Protein AF-A0A2A5DL74-F1 (afdb_monomer_lite)

pLDDT: mean 83.05, std 15.69, range [46.12, 95.12]

Secondary structure (DSSP, 8-state):
--HHHHHHHHHT--HHHHHHHHHHHHTTS-HHHHHHHTTS-HHHHHHHHHHTT-----------------

Foldseek 3Di:
DDLQVLLVQVVVPPLVSNLVVCVVCLVPDWLCVSCVSNVHDSVVSVVSCVVSVDDHDPPPPPPPPPPPPD

Structure (mmCIF, N/CA/C/O backbone):
data_AF-A0A2A5DL74-F1
#
_entry.id   AF-A0A2A5DL74-F1
#
loop_
_atom_site.group_PDB
_atom_site.id
_atom_site.type_symbol
_atom_site.label_atom_id
_atom_site.label_alt_id
_atom_site.label_comp_id
_atom_site.label_asym_id
_atom_site.label_entity_id
_atom_site.label_seq_id
_atom_site.pdbx_PDB_ins_code
_atom_site.Cartn_x
_atom_site.Cartn_y
_atom_site.Cartn_z
_atom_site.occupancy
_atom_site.B_iso_or_equiv
_atom_site.auth_seq_id
_atom_site.auth_comp_id
_atom_site.auth_asym_id
_atom_site.auth_atom_id
_atom_site.pdbx_PDB_model_num
ATOM 1 N N . MET A 1 1 ? 7.007 9.185 9.109 1.00 76.38 1 MET A N 1
ATOM 2 C CA . MET A 1 1 ? 7.263 9.139 7.656 1.00 76.38 1 MET A CA 1
ATOM 3 C C . MET A 1 1 ? 6.283 10.063 6.964 1.00 76.38 1 MET A C 1
ATOM 5 O O . MET A 1 1 ? 5.101 10.028 7.295 1.00 76.38 1 MET A O 1
ATOM 9 N N . THR A 1 2 ? 6.764 10.921 6.072 1.00 83.88 2 THR A N 1
ATOM 10 C CA . THR A 1 2 ? 5.929 11.842 5.294 1.00 83.88 2 THR A CA 1
ATOM 11 C C . THR A 1 2 ? 5.345 11.141 4.062 1.00 83.88 2 THR A C 1
ATOM 13 O O . THR A 1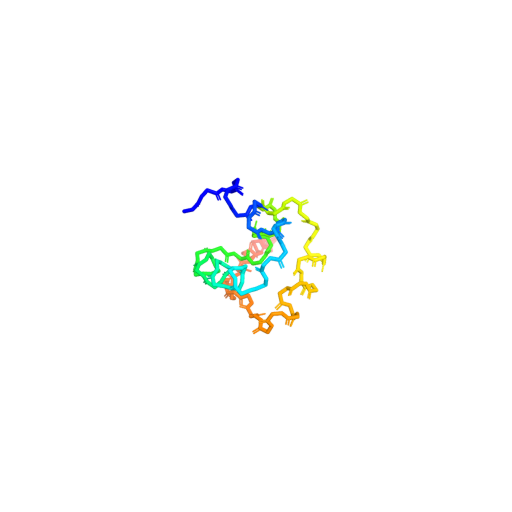 2 ? 5.758 10.044 3.678 1.00 83.88 2 THR A O 1
ATOM 16 N N . LYS A 1 3 ? 4.360 11.775 3.414 1.00 85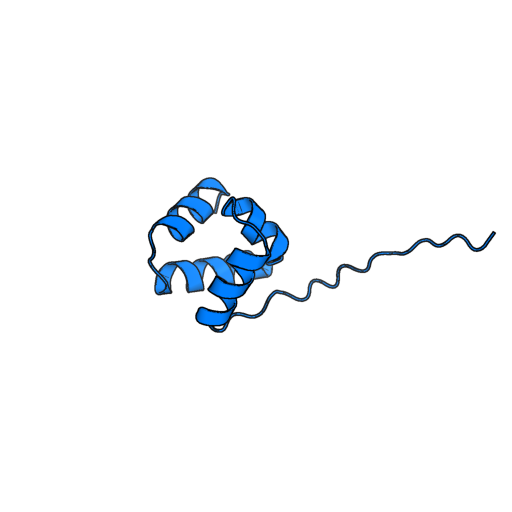.38 3 LYS A N 1
ATOM 17 C CA . LYS A 1 3 ? 3.753 11.255 2.174 1.00 85.38 3 LYS A CA 1
ATOM 18 C C . LYS A 1 3 ? 4.768 11.197 1.025 1.00 85.38 3 LYS A C 1
ATOM 20 O O . LYS A 1 3 ? 4.720 10.284 0.209 1.00 85.38 3 LYS A O 1
ATOM 25 N N . GLU A 1 4 ? 5.689 12.154 0.990 1.00 88.06 4 GLU A N 1
ATOM 26 C CA . GLU A 1 4 ? 6.729 12.270 -0.037 1.00 88.06 4 GLU A CA 1
ATOM 27 C C . GLU A 1 4 ? 7.761 11.146 0.096 1.00 88.06 4 GLU A C 1
ATOM 29 O O . GLU A 1 4 ? 8.132 10.528 -0.901 1.00 88.06 4 GLU A O 1
ATOM 34 N N . GLU A 1 5 ? 8.149 10.810 1.330 1.00 87.50 5 GLU A N 1
ATOM 35 C CA . GLU A 1 5 ? 9.026 9.670 1.616 1.00 87.50 5 GLU A CA 1
ATOM 36 C C . GLU A 1 5 ? 8.380 8.342 1.199 1.00 87.50 5 GLU A C 1
ATOM 38 O O . GLU A 1 5 ? 9.029 7.502 0.573 1.00 87.50 5 GLU A O 1
ATOM 43 N N . PHE A 1 6 ? 7.085 8.161 1.486 1.00 90.25 6 PHE A N 1
ATOM 44 C CA . PHE A 1 6 ? 6.352 6.960 1.078 1.00 90.25 6 PHE A CA 1
ATOM 45 C C . PHE A 1 6 ? 6.303 6.815 -0.446 1.00 90.25 6 PHE A C 1
ATOM 47 O O . PHE A 1 6 ? 6.567 5.732 -0.969 1.00 90.25 6 PHE A O 1
ATOM 54 N N . LYS A 1 7 ? 6.013 7.907 -1.165 1.00 91.25 7 LYS A N 1
ATOM 55 C CA . LYS A 1 7 ? 6.027 7.921 -2.631 1.00 91.25 7 LYS A CA 1
ATOM 56 C C . LYS A 1 7 ? 7.405 7.553 -3.177 1.00 91.25 7 LYS A C 1
ATOM 58 O O . LYS A 1 7 ? 7.498 6.708 -4.060 1.00 91.25 7 LYS A O 1
ATOM 63 N N . PHE A 1 8 ? 8.469 8.141 -2.634 1.00 92.25 8 PHE A N 1
ATOM 64 C CA . PHE A 1 8 ? 9.833 7.845 -3.069 1.00 92.25 8 PHE A CA 1
ATOM 65 C C . PHE A 1 8 ? 10.180 6.356 -2.913 1.00 92.25 8 PHE A C 1
ATOM 67 O O . PHE A 1 8 ? 10.761 5.753 -3.810 1.00 92.25 8 PHE A O 1
ATOM 74 N N . ILE A 1 9 ? 9.777 5.739 -1.798 1.00 90.75 9 ILE A N 1
ATOM 75 C CA . ILE A 1 9 ? 9.972 4.301 -1.559 1.00 90.75 9 ILE A CA 1
ATOM 76 C C . ILE A 1 9 ? 9.093 3.448 -2.483 1.00 90.75 9 ILE A C 1
ATOM 78 O O . ILE A 1 9 ? 9.510 2.378 -2.912 1.00 90.75 9 ILE A O 1
ATOM 82 N N . TYR A 1 10 ? 7.882 3.903 -2.805 1.00 90.06 10 TYR A N 1
ATOM 83 C CA . TYR A 1 10 ? 7.011 3.210 -3.752 1.00 90.06 10 TYR A CA 1
ATOM 84 C C . TYR A 1 10 ? 7.606 3.196 -5.170 1.00 90.06 10 TYR A C 1
ATOM 86 O O . TYR A 1 10 ? 7.588 2.159 -5.835 1.00 90.06 10 TYR A O 1
ATOM 94 N N . ASP A 1 11 ? 8.178 4.323 -5.599 1.00 91.00 11 ASP A N 1
ATOM 95 C CA . ASP A 1 11 ? 8.782 4.489 -6.924 1.00 91.00 11 ASP A CA 1
ATOM 96 C C . ASP A 1 11 ? 10.172 3.846 -7.044 1.00 91.00 11 ASP A C 1
ATOM 98 O O . ASP A 1 11 ? 10.616 3.561 -8.155 1.00 91.00 11 ASP A O 1
ATOM 102 N N . SER A 1 12 ? 10.861 3.576 -5.927 1.00 91.44 12 SER A N 1
ATOM 103 C CA . SER A 1 12 ? 12.201 2.971 -5.948 1.00 91.44 12 SER A CA 1
ATOM 104 C C . SER A 1 12 ? 12.218 1.535 -6.480 1.00 91.44 12 SER A C 1
ATOM 106 O O . SER A 1 12 ? 13.273 1.036 -6.865 1.00 91.44 12 SER A O 1
ATOM 108 N N . GLY A 1 13 ? 11.067 0.853 -6.476 1.00 83.81 13 GLY A N 1
ATOM 109 C CA . GLY A 1 13 ? 10.955 -0.545 -6.891 1.00 83.81 13 GLY A CA 1
ATOM 110 C C . GLY A 1 13 ? 11.561 -1.554 -5.906 1.00 83.81 13 GLY A C 1
ATOM 111 O O . GLY A 1 13 ? 11.581 -2.745 -6.211 1.00 83.81 13 GLY A O 1
ATOM 112 N N . ASP A 1 14 ? 12.022 -1.116 -4.729 1.00 91.44 14 ASP A N 1
ATOM 113 C CA . ASP A 1 14 ? 12.519 -2.007 -3.676 1.00 91.44 14 ASP A CA 1
ATOM 114 C C . ASP A 1 14 ? 11.349 -2.628 -2.905 1.00 91.44 14 ASP A C 1
ATOM 116 O O . ASP A 1 14 ? 10.807 -2.055 -1.957 1.00 91.44 14 ASP A O 1
ATOM 120 N N . ASP A 1 15 ? 10.968 -3.835 -3.313 1.00 90.19 15 ASP A N 1
ATOM 121 C CA . ASP A 1 15 ? 9.845 -4.567 -2.732 1.00 90.19 15 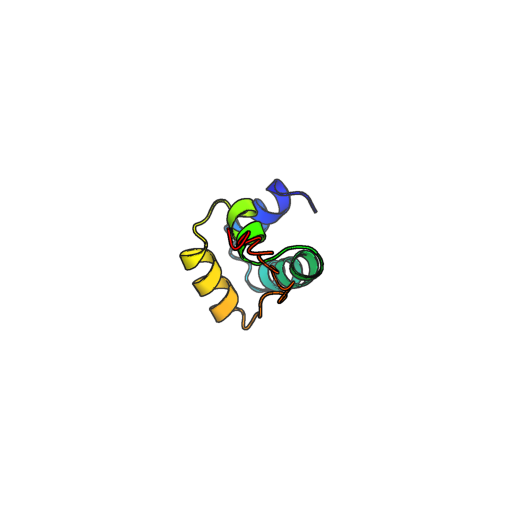ASP A CA 1
ATOM 122 C C . ASP A 1 15 ? 10.038 -4.911 -1.249 1.00 90.19 15 ASP A C 1
ATOM 124 O O . ASP A 1 15 ? 9.053 -4.969 -0.508 1.00 90.19 15 ASP A O 1
ATOM 128 N N . LYS A 1 16 ? 11.279 -5.101 -0.779 1.00 91.81 16 LYS A N 1
ATOM 129 C CA . LYS A 1 16 ? 11.544 -5.407 0.633 1.00 91.81 16 LYS A CA 1
ATOM 130 C C . LYS A 1 16 ? 11.303 -4.169 1.487 1.00 91.81 16 LYS A C 1
ATOM 132 O O . LYS A 1 16 ? 10.532 -4.226 2.448 1.00 91.81 16 LYS A O 1
ATOM 137 N N . LYS A 1 17 ? 11.900 -3.043 1.094 1.00 91.88 17 LYS A N 1
ATOM 138 C CA . LYS A 1 17 ? 11.737 -1.765 1.794 1.00 91.88 17 LYS A CA 1
ATOM 139 C C . LYS A 1 17 ? 10.294 -1.276 1.729 1.00 91.88 17 LYS A C 1
ATOM 141 O O . LYS A 1 17 ? 9.744 -0.833 2.735 1.00 91.88 17 LYS A O 1
ATOM 146 N N . LEU A 1 18 ? 9.652 -1.427 0.571 1.00 92.38 18 LEU A N 1
ATOM 147 C CA . LEU A 1 18 ? 8.246 -1.093 0.392 1.00 92.38 18 LEU A CA 1
ATOM 148 C C . LEU A 1 18 ? 7.349 -1.932 1.307 1.00 92.38 18 LEU A C 1
ATOM 150 O O . LEU A 1 18 ? 6.417 -1.400 1.907 1.00 92.38 18 LEU A O 1
ATOM 154 N N . ARG A 1 19 ? 7.638 -3.228 1.467 1.00 93.69 19 ARG A N 1
ATOM 155 C CA . ARG A 1 19 ? 6.885 -4.100 2.375 1.00 93.69 19 ARG A CA 1
ATOM 156 C C . ARG A 1 19 ? 6.983 -3.638 3.827 1.00 93.69 19 ARG A C 1
ATOM 158 O O . ARG A 1 19 ? 5.950 -3.521 4.479 1.00 93.69 19 ARG A O 1
ATOM 165 N N . GLU A 1 20 ? 8.189 -3.369 4.320 1.00 92.81 20 GLU A N 1
ATOM 166 C CA . GLU A 1 20 ? 8.426 -2.902 5.696 1.00 92.81 20 GLU A CA 1
ATOM 167 C C . GLU A 1 20 ? 7.685 -1.587 5.970 1.00 92.81 20 GLU A C 1
ATOM 169 O O . GLU A 1 20 ? 6.951 -1.457 6.951 1.00 92.81 20 GLU A O 1
ATOM 174 N N . VAL A 1 21 ? 7.790 -0.650 5.032 1.00 92.62 21 VAL A N 1
ATOM 175 C CA . VAL A 1 21 ? 7.147 0.664 5.095 1.00 92.62 21 VAL A CA 1
ATOM 176 C C . VAL A 1 21 ? 5.624 0.564 5.067 1.00 92.62 21 VAL A C 1
ATOM 178 O O . VAL A 1 21 ? 4.950 1.218 5.866 1.00 92.62 21 VAL A O 1
ATOM 181 N N . ILE A 1 22 ? 5.058 -0.271 4.191 1.00 92.56 22 ILE A N 1
ATOM 182 C CA . ILE A 1 22 ? 3.610 -0.488 4.152 1.00 92.56 22 ILE A CA 1
ATOM 183 C C . ILE A 1 22 ? 3.140 -1.132 5.453 1.00 92.56 22 ILE A C 1
ATOM 185 O O . ILE A 1 22 ? 2.112 -0.710 5.964 1.00 92.56 22 ILE A O 1
ATOM 189 N N . VAL A 1 23 ? 3.859 -2.109 6.015 1.00 91.44 23 VAL A N 1
ATOM 190 C CA . VAL A 1 23 ? 3.490 -2.725 7.303 1.00 91.44 23 VAL A CA 1
ATOM 191 C C . VAL A 1 23 ? 3.449 -1.682 8.417 1.00 91.44 23 VAL A C 1
ATOM 193 O O . VAL A 1 23 ? 2.475 -1.655 9.171 1.00 91.44 23 VAL A O 1
ATOM 196 N N . GLU A 1 24 ? 4.453 -0.808 8.490 1.00 91.12 24 GLU A N 1
ATOM 197 C CA . GLU A 1 24 ? 4.516 0.248 9.500 1.00 91.12 24 GLU A CA 1
ATOM 198 C C . GLU A 1 24 ? 3.357 1.237 9.349 1.00 91.12 24 GLU A C 1
ATOM 200 O O . GLU A 1 24 ? 2.592 1.456 10.286 1.00 91.12 24 GLU A O 1
ATOM 205 N N . MET A 1 25 ? 3.149 1.770 8.143 1.00 89.56 25 MET A N 1
ATOM 206 C CA . MET A 1 25 ? 2.094 2.758 7.901 1.00 89.56 25 MET A CA 1
ATOM 207 C C . MET A 1 25 ? 0.686 2.171 7.978 1.00 89.56 25 MET A C 1
ATOM 209 O O . MET A 1 25 ? -0.258 2.867 8.346 1.00 89.56 25 MET A O 1
ATOM 213 N N . ASN A 1 26 ? 0.528 0.886 7.663 1.00 89.50 26 ASN A N 1
ATOM 214 C CA . ASN A 1 26 ? -0.750 0.187 7.742 1.00 89.50 26 ASN A CA 1
ATOM 215 C C . ASN A 1 26 ? -1.234 0.024 9.194 1.00 89.50 26 ASN A C 1
ATOM 217 O O . ASN A 1 26 ? -2.413 -0.234 9.421 1.00 89.50 26 ASN A O 1
ATOM 221 N N . LYS A 1 27 ? -0.378 0.226 10.207 1.00 87.44 27 LYS A N 1
ATOM 222 C CA . LYS A 1 27 ? -0.827 0.307 11.609 1.00 87.44 27 LYS A CA 1
ATOM 223 C C . LYS A 1 27 ? -1.795 1.474 11.825 1.00 87.44 27 LYS A C 1
ATOM 225 O O . LYS A 1 27 ? -2.785 1.327 12.541 1.00 87.44 27 LYS A O 1
ATOM 230 N N . GLU A 1 28 ? -1.554 2.602 11.162 1.00 88.12 28 GLU A N 1
ATOM 231 C CA . GLU A 1 28 ? -2.305 3.845 11.371 1.00 88.12 28 GLU A CA 1
ATOM 232 C C . GLU A 1 28 ? -3.282 4.152 10.231 1.00 88.12 28 GLU A C 1
ATOM 234 O O . GLU A 1 28 ? -4.397 4.632 10.487 1.00 88.12 28 GLU A O 1
ATOM 239 N N . HIS A 1 29 ? -2.896 3.800 9.002 1.00 88.81 29 HIS A N 1
ATOM 240 C CA . HIS A 1 29 ? -3.590 4.116 7.757 1.00 88.81 29 HIS A CA 1
ATOM 241 C C . HIS A 1 29 ? -4.112 2.870 7.037 1.00 88.81 29 HIS A C 1
ATOM 243 O O . HIS A 1 29 ? -3.591 1.766 7.157 1.00 88.81 29 HIS A O 1
ATOM 249 N N . THR A 1 30 ? -5.151 3.052 6.233 1.00 90.12 30 THR A N 1
ATOM 250 C CA . THR A 1 30 ? -5.701 2.019 5.351 1.00 90.12 30 THR A CA 1
ATOM 251 C C . THR A 1 30 ? -4.954 1.965 4.019 1.00 90.12 30 THR A C 1
ATOM 253 O O . THR A 1 30 ? -4.410 2.965 3.558 1.00 90.12 30 THR A O 1
ATOM 256 N N . PHE A 1 31 ? -5.023 0.838 3.301 1.00 91.94 31 PHE A N 1
ATOM 257 C CA . PHE A 1 31 ? -4.457 0.746 1.944 1.00 91.94 31 PHE A CA 1
ATOM 258 C C . PHE A 1 31 ? -5.015 1.790 0.966 1.00 91.94 31 PHE A C 1
ATOM 260 O O . PHE A 1 31 ? -4.345 2.146 0.002 1.00 91.94 31 PHE A O 1
ATOM 267 N N . LYS A 1 32 ? -6.231 2.296 1.204 1.00 90.69 32 LYS A N 1
ATOM 268 C CA . LYS A 1 32 ? -6.805 3.373 0.393 1.00 90.69 32 LYS A CA 1
ATOM 269 C C . LYS A 1 32 ? -6.076 4.696 0.629 1.00 90.69 32 LYS A C 1
ATOM 271 O O . LYS A 1 32 ? -5.773 5.401 -0.326 1.00 90.69 32 LYS A O 1
ATOM 276 N N . GLU A 1 33 ? -5.743 5.012 1.875 1.00 91.06 33 GLU A N 1
ATOM 277 C CA . GLU A 1 33 ? -4.941 6.196 2.198 1.00 91.06 33 GLU A CA 1
ATOM 278 C C . GLU A 1 33 ? -3.509 6.051 1.680 1.00 91.06 33 GLU A C 1
ATOM 280 O O . GLU A 1 33 ? -2.994 6.975 1.055 1.00 91.06 33 GLU A O 1
ATOM 285 N N . LEU A 1 34 ? -2.909 4.866 1.832 1.00 92.06 34 LEU A N 1
ATOM 286 C CA . LEU A 1 34 ? -1.574 4.592 1.297 1.00 92.06 34 LEU A CA 1
ATOM 287 C C . LEU A 1 34 ? -1.525 4.708 -0.233 1.00 92.06 34 LEU A C 1
ATOM 289 O O . LEU A 1 34 ? -0.555 5.242 -0.764 1.00 92.06 34 LEU A O 1
ATOM 293 N N . SER A 1 35 ? -2.583 4.304 -0.950 1.00 93.75 35 SER A N 1
ATOM 294 C CA . SER A 1 35 ? -2.653 4.528 -2.403 1.00 93.75 35 SER A CA 1
ATOM 295 C C . SER A 1 35 ? -2.644 6.014 -2.771 1.00 93.75 35 SER A C 1
ATOM 297 O O . SER A 1 35 ? -1.986 6.402 -3.733 1.00 93.75 35 SER A O 1
ATOM 299 N N . THR A 1 36 ? -3.281 6.861 -1.955 1.00 93.06 36 THR A N 1
ATOM 300 C CA . THR A 1 36 ? -3.247 8.318 -2.132 1.00 93.06 36 THR A CA 1
ATOM 301 C C . THR A 1 36 ? -1.855 8.882 -1.861 1.00 93.06 36 THR A C 1
ATOM 303 O O . THR A 1 36 ? -1.434 9.798 -2.558 1.00 93.06 36 THR A O 1
ATOM 306 N N . PHE A 1 37 ? -1.119 8.347 -0.882 1.00 92.19 37 PHE A N 1
ATOM 307 C CA . PHE A 1 37 ? 0.248 8.795 -0.583 1.00 92.19 37 PHE A CA 1
ATOM 308 C C . PHE A 1 37 ? 1.234 8.428 -1.694 1.00 92.19 37 PHE A C 1
ATOM 310 O O . PHE A 1 37 ? 2.100 9.229 -2.018 1.00 92.19 37 PHE A O 1
ATOM 317 N N . ALA A 1 38 ? 1.061 7.264 -2.324 1.00 91.88 38 ALA A N 1
ATOM 318 C CA . ALA A 1 38 ? 1.844 6.856 -3.491 1.00 91.88 38 ALA A CA 1
ATOM 319 C C . ALA A 1 38 ? 1.380 7.496 -4.816 1.00 91.88 38 ALA A C 1
ATOM 321 O O . ALA A 1 38 ? 1.955 7.193 -5.856 1.00 91.88 38 ALA A O 1
ATOM 322 N N . TRP A 1 39 ? 0.349 8.352 -4.813 1.00 93.12 39 TRP A N 1
ATOM 323 C CA . TRP A 1 39 ? -0.264 8.923 -6.027 1.00 93.12 39 TRP A CA 1
ATOM 324 C C . TRP A 1 39 ? -0.643 7.883 -7.091 1.00 93.12 39 TRP A C 1
ATOM 326 O O . TRP A 1 39 ? -0.549 8.124 -8.293 1.00 93.12 39 TRP A O 1
ATOM 336 N N . VAL A 1 40 ? -1.1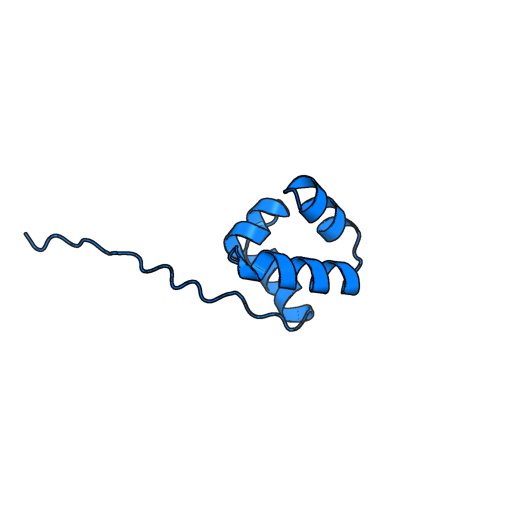27 6.724 -6.651 1.00 93.31 40 VAL A N 1
ATOM 337 C CA . VAL A 1 40 ? -1.614 5.665 -7.537 1.00 93.31 40 VAL A CA 1
ATOM 338 C C . VAL A 1 40 ? -3.081 5.375 -7.272 1.00 93.31 40 VAL A C 1
ATOM 340 O O . VAL A 1 40 ? -3.637 5.674 -6.214 1.00 93.31 40 VAL A O 1
ATOM 343 N N . THR A 1 41 ? -3.733 4.737 -8.237 1.00 95.12 41 THR A N 1
ATOM 344 C CA . THR A 1 41 ? -5.087 4.236 -8.030 1.00 95.12 41 THR A CA 1
ATOM 345 C C . THR A 1 41 ? -5.086 3.121 -6.985 1.00 95.12 41 THR A C 1
ATOM 347 O O . THR A 1 41 ? -4.143 2.330 -6.867 1.00 95.12 41 THR A O 1
ATOM 350 N N . TYR A 1 42 ? -6.186 3.014 -6.240 1.00 94.00 42 TYR A N 1
ATOM 351 C CA . TYR A 1 42 ? -6.346 1.961 -5.239 1.00 94.00 42 TYR A CA 1
ATOM 352 C C . TYR A 1 42 ? -6.238 0.552 -5.842 1.00 94.0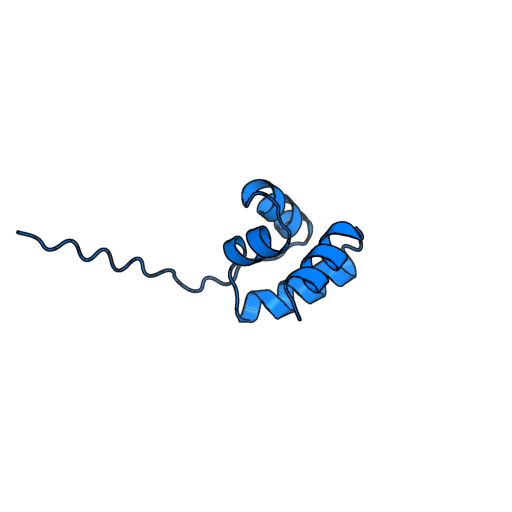0 42 TYR A C 1
ATOM 354 O O . TYR A 1 42 ? -5.696 -0.344 -5.203 1.00 94.00 42 TYR A O 1
ATOM 362 N N . SER A 1 43 ? -6.697 0.353 -7.081 1.00 93.50 43 SER A N 1
ATOM 363 C CA . SER A 1 43 ? -6.586 -0.923 -7.796 1.00 93.50 43 SER A CA 1
ATOM 364 C C . SER A 1 43 ? -5.131 -1.306 -8.078 1.00 93.50 43 SER A C 1
ATOM 366 O O . SER A 1 43 ? -4.727 -2.425 -7.759 1.00 93.50 43 SER A O 1
ATOM 368 N N . SER A 1 44 ? -4.319 -0.380 -8.597 1.00 92.50 44 SER A N 1
ATOM 369 C CA . SER A 1 44 ? -2.884 -0.608 -8.820 1.00 92.50 44 SER A CA 1
ATOM 370 C C . SER A 1 44 ? -2.157 -0.902 -7.509 1.00 92.50 44 SER A C 1
ATOM 372 O O . SER A 1 44 ? -1.380 -1.856 -7.421 1.00 92.50 44 SER A O 1
ATOM 374 N N . PHE A 1 45 ? -2.479 -0.144 -6.458 1.00 93.81 45 PHE A N 1
ATOM 375 C CA . PHE A 1 45 ? -1.928 -0.373 -5.126 1.00 93.81 45 PHE A CA 1
ATOM 376 C C . PHE A 1 45 ? -2.322 -1.749 -4.572 1.00 93.81 45 PHE A C 1
ATOM 378 O O . PHE A 1 45 ? -1.470 -2.473 -4.061 1.00 93.81 45 PHE A O 1
ATOM 385 N N . GLN A 1 46 ? -3.587 -2.161 -4.730 1.00 92.44 46 GLN A N 1
ATOM 386 C CA . GLN A 1 46 ? -4.076 -3.480 -4.318 1.00 92.44 46 GLN A CA 1
ATOM 387 C C . GLN A 1 46 ? -3.323 -4.628 -5.000 1.00 92.44 46 GLN A C 1
ATOM 389 O O . GLN A 1 46 ? -3.033 -5.633 -4.353 1.00 92.44 46 GLN A O 1
ATOM 394 N N . VAL A 1 47 ? -2.993 -4.499 -6.287 1.00 93.12 47 VAL A N 1
ATOM 395 C CA . VAL A 1 47 ? -2.176 -5.500 -6.990 1.00 93.12 47 VAL A CA 1
ATOM 396 C C . VAL A 1 47 ? -0.778 -5.571 -6.376 1.00 93.12 47 VAL A C 1
ATOM 398 O O . VAL A 1 47 ? -0.283 -6.669 -6.120 1.00 93.12 47 VAL A O 1
ATOM 401 N N . LYS A 1 48 ? -0.157 -4.421 -6.084 1.00 91.56 48 LYS A N 1
ATOM 402 C CA . LYS A 1 48 ? 1.183 -4.361 -5.484 1.00 91.56 48 LYS A CA 1
ATOM 403 C C . LYS A 1 48 ? 1.214 -4.995 -4.090 1.00 91.56 48 LYS A C 1
ATOM 405 O O . LYS A 1 48 ? 2.012 -5.894 -3.852 1.00 91.56 48 LYS A O 1
ATOM 410 N N . VAL A 1 49 ? 0.304 -4.617 -3.193 1.00 92.00 49 VAL A N 1
ATOM 411 C CA . VAL A 1 49 ? 0.251 -5.187 -1.830 1.00 92.00 49 VAL A CA 1
ATOM 412 C C . VAL A 1 49 ? -0.121 -6.669 -1.808 1.00 92.00 49 VAL A C 1
ATOM 414 O O . VAL A 1 49 ? 0.367 -7.394 -0.946 1.00 92.00 49 VAL A O 1
ATOM 417 N N . LYS A 1 50 ? -0.917 -7.152 -2.777 1.00 92.19 50 LYS A N 1
ATOM 418 C CA . LYS A 1 50 ? -1.170 -8.591 -2.954 1.00 92.19 50 LYS A CA 1
ATOM 419 C C . LYS A 1 50 ? 0.100 -9.347 -3.340 1.00 92.19 50 LYS A C 1
ATOM 421 O O . LYS A 1 50 ? 0.350 -10.401 -2.768 1.00 92.19 50 LYS A O 1
ATOM 426 N N . LYS A 1 51 ? 0.917 -8.805 -4.254 1.00 91.31 51 LYS A N 1
ATOM 427 C CA . LYS A 1 51 ? 2.225 -9.394 -4.606 1.00 91.31 51 LYS A CA 1
ATOM 428 C C . LYS A 1 51 ? 3.174 -9.457 -3.404 1.00 91.31 51 LYS A C 1
ATOM 430 O O . LYS A 1 51 ? 3.956 -10.390 -3.300 1.00 91.31 51 LYS A O 1
ATOM 435 N N . LEU A 1 52 ? 3.066 -8.496 -2.486 1.00 90.56 52 LEU A N 1
ATOM 436 C CA . LEU A 1 52 ? 3.847 -8.441 -1.244 1.00 90.56 52 LEU A CA 1
ATOM 437 C C . LEU A 1 52 ? 3.251 -9.277 -0.093 1.00 90.56 52 LEU A C 1
ATOM 439 O O . LEU A 1 52 ? 3.776 -9.240 1.024 1.00 90.56 52 LEU A O 1
ATOM 443 N N . SER A 1 53 ? 2.160 -10.014 -0.338 1.00 91.56 53 SER A N 1
ATOM 444 C CA . SER A 1 53 ? 1.435 -10.804 0.668 1.00 91.56 53 SER A CA 1
ATOM 445 C C . SER A 1 53 ? 1.026 -9.984 1.900 1.00 91.56 53 SER A C 1
ATOM 447 O O . SER A 1 53 ? 1.150 -10.439 3.037 1.00 91.56 53 SER A O 1
ATOM 449 N N . LEU A 1 54 ? 0.559 -8.749 1.681 1.00 89.44 54 LEU A N 1
ATOM 450 C CA . LEU A 1 54 ? 0.133 -7.831 2.737 1.00 89.44 54 LEU A CA 1
ATOM 451 C C . LEU A 1 54 ? -1.392 -7.716 2.812 1.00 89.44 54 LEU A C 1
ATOM 453 O O . LEU A 1 54 ? -2.092 -7.631 1.802 1.00 89.44 54 LEU A O 1
ATOM 457 N N . THR A 1 55 ? -1.906 -7.628 4.036 1.00 84.75 55 THR A N 1
ATOM 458 C CA . THR A 1 55 ? -3.329 -7.411 4.328 1.00 84.75 55 THR A CA 1
ATOM 459 C C . THR A 1 55 ? -3.573 -6.021 4.898 1.00 84.75 55 THR A C 1
ATOM 461 O O . THR A 1 55 ? -2.873 -5.589 5.813 1.00 84.75 55 THR A O 1
ATOM 464 N N . SER A 1 56 ? -4.594 -5.328 4.383 1.00 79.44 56 SER A N 1
ATOM 465 C CA . SER A 1 56 ? -4.964 -3.998 4.879 1.00 79.44 56 SER A CA 1
ATOM 466 C C . SER A 1 56 ? -5.416 -4.097 6.320 1.00 79.44 56 SER A C 1
ATOM 468 O O . SER A 1 56 ? -6.156 -5.016 6.683 1.00 79.44 56 SER A O 1
ATOM 470 N N . ASN A 1 57 ? -5.064 -3.093 7.111 1.00 76.56 57 ASN A N 1
ATOM 471 C CA . ASN A 1 57 ? -5.693 -2.882 8.392 1.00 76.56 57 ASN A CA 1
ATOM 472 C C . ASN A 1 57 ? -7.189 -2.686 8.155 1.00 76.56 57 ASN A C 1
ATOM 474 O O . ASN A 1 57 ? -7.621 -1.768 7.449 1.00 76.56 57 ASN A O 1
ATOM 478 N N . LYS A 1 58 ? -7.979 -3.606 8.712 1.00 65.12 58 LYS A N 1
ATOM 479 C CA . LYS A 1 58 ? -9.438 -3.544 8.731 1.00 65.12 58 LYS A CA 1
ATOM 480 C C . LYS A 1 58 ? -9.865 -2.560 9.813 1.00 65.12 58 LYS A C 1
ATOM 482 O O . LYS A 1 58 ? -10.699 -2.909 10.645 1.00 65.12 58 LYS A O 1
ATOM 487 N N . LYS A 1 59 ? -9.312 -1.340 9.820 1.00 62.50 59 LYS A N 1
ATOM 488 C CA . LYS A 1 59 ? -9.915 -0.222 10.544 1.00 62.50 59 LYS A CA 1
ATOM 489 C C . LYS A 1 59 ? -11.307 -0.135 9.946 1.00 62.50 59 LYS A C 1
ATOM 491 O O . LYS A 1 59 ? -11.463 0.286 8.801 1.00 62.50 59 LYS A O 1
ATOM 496 N N . VAL A 1 60 ? -12.272 -0.741 10.637 1.00 47.56 60 VAL A N 1
ATOM 497 C CA . VAL A 1 60 ? -13.631 -0.919 10.157 1.00 47.56 60 VAL A CA 1
ATOM 498 C C . VAL A 1 60 ? -14.084 0.495 9.907 1.00 47.56 60 VAL A C 1
ATOM 500 O O . VAL A 1 60 ? -14.320 1.245 10.854 1.00 47.56 60 VAL A O 1
ATOM 503 N N . VAL A 1 61 ? -14.131 0.890 8.637 1.00 51.31 61 VAL A N 1
ATOM 504 C CA . VAL A 1 61 ? -14.831 2.091 8.235 1.00 51.31 61 VAL A CA 1
ATOM 505 C C . VAL A 1 61 ? -16.277 1.729 8.528 1.00 51.31 61 VAL A C 1
ATOM 507 O O . VAL A 1 61 ? -16.999 1.249 7.657 1.00 51.31 61 VAL A O 1
ATOM 510 N N . LYS A 1 62 ? -16.683 1.854 9.801 1.00 48.28 62 LYS A N 1
ATOM 511 C CA . LYS A 1 62 ? -18.073 1.958 10.198 1.00 48.28 62 LYS A CA 1
ATOM 512 C C . LYS A 1 62 ? -18.509 3.213 9.468 1.00 48.28 62 LYS A C 1
ATOM 514 O O . LYS A 1 62 ? -18.412 4.315 10.000 1.00 48.28 62 LYS A O 1
ATOM 519 N N . ARG A 1 63 ? -18.937 3.057 8.213 1.00 47.72 63 ARG A N 1
ATOM 520 C CA . ARG A 1 63 ? -19.923 3.953 7.641 1.00 47.72 63 ARG A CA 1
ATOM 521 C C . ARG A 1 63 ? -21.054 3.885 8.653 1.00 47.72 63 ARG A C 1
ATOM 523 O O . ARG A 1 63 ? -21.800 2.913 8.685 1.00 47.72 63 ARG A O 1
ATOM 530 N N . ARG A 1 64 ? -21.104 4.856 9.568 1.00 48.69 64 ARG A N 1
ATOM 531 C CA . ARG A 1 64 ? -22.348 5.210 10.230 1.00 48.69 64 ARG A CA 1
ATOM 532 C C . ARG A 1 64 ? -23.229 5.671 9.086 1.00 48.69 64 ARG A C 1
ATOM 534 O O . ARG A 1 64 ? -23.190 6.831 8.694 1.00 48.69 64 ARG A O 1
ATOM 541 N N . THR A 1 65 ? -23.938 4.734 8.477 1.00 47.69 65 THR A N 1
ATOM 542 C CA . THR A 1 65 ? -25.107 5.072 7.696 1.00 47.69 65 THR A CA 1
ATOM 543 C C . THR A 1 65 ? -26.114 5.552 8.735 1.00 47.69 65 THR A C 1
ATOM 545 O O . THR A 1 65 ? -26.858 4.759 9.300 1.00 47.69 65 THR A O 1
ATOM 548 N N . ASN A 1 66 ? -26.057 6.843 9.077 1.00 46.69 66 ASN A N 1
ATOM 549 C CA . ASN A 1 66 ? -27.177 7.543 9.695 1.00 46.69 66 ASN A CA 1
ATOM 550 C C . ASN A 1 66 ? -28.263 7.617 8.619 1.00 46.69 66 ASN A C 1
ATOM 552 O O . ASN A 1 66 ? -28.439 8.641 7.967 1.00 46.69 66 ASN A O 1
ATOM 556 N N . ILE A 1 67 ? -28.935 6.495 8.372 1.00 55.59 67 ILE A N 1
ATOM 557 C CA . ILE A 1 67 ? -30.240 6.530 7.734 1.00 55.59 67 ILE A CA 1
ATOM 558 C C . ILE A 1 67 ? -31.171 6.930 8.869 1.00 55.59 67 ILE A C 1
ATOM 560 O O . ILE A 1 67 ? -31.544 6.106 9.701 1.00 55.59 67 ILE A O 1
ATOM 564 N N . SER A 1 68 ? -31.445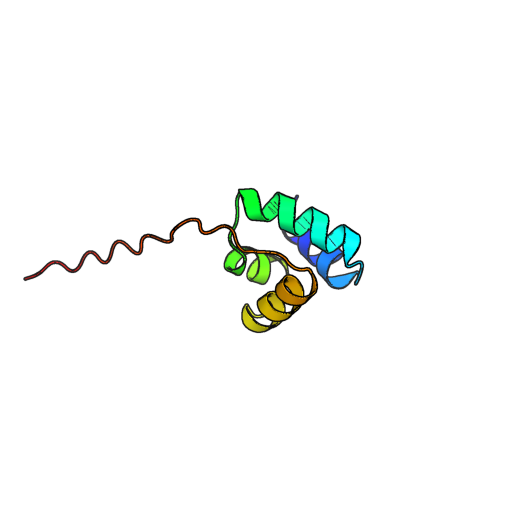 8.228 8.960 1.00 49.44 68 SER A N 1
ATOM 565 C CA . SER A 1 68 ? -32.654 8.698 9.620 1.00 49.44 68 SER A CA 1
ATOM 566 C C . SER A 1 68 ? -33.810 8.037 8.877 1.00 49.44 68 SER A C 1
ATOM 568 O O . SER A 1 68 ? -34.088 8.400 7.737 1.00 49.44 68 SER A O 1
ATOM 570 N N . LEU A 1 69 ? -34.406 7.008 9.479 1.00 46.12 69 LEU A N 1
ATOM 571 C CA . LEU A 1 69 ? -35.725 6.527 9.091 1.00 46.12 69 LEU A CA 1
ATOM 572 C C . LEU A 1 69 ? -36.698 7.644 9.470 1.00 46.12 69 LEU A C 1
ATOM 574 O O . LEU A 1 69 ? -37.004 7.827 10.647 1.00 46.12 69 LEU A O 1
ATOM 578 N N . SER A 1 70 ? -37.038 8.458 8.472 1.00 52.28 70 SER A N 1
ATOM 579 C CA . SER A 1 70 ? -38.191 9.356 8.494 1.00 52.28 70 SER A CA 1
ATOM 580 C C . SER A 1 70 ? -39.470 8.562 8.277 1.00 52.28 70 SER A C 1
ATOM 582 O O . SER A 1 70 ? -39.409 7.564 7.521 1.00 52.28 70 SER A O 1
#

Sequence (70 aa):
MTKEEFKFIYDSGDDKKLREVIVEMNKEHTFKELSTFAWVTYSSFQVKVKKLSLTSNKKVVKRRTNISLS

Radius of gyration: 14.24 Å; chains: 1; bounding box: 51×23×20 Å